Protein AF-A0A0R3SJE9-F1 (afdb_monomer)

Solvent-accessible surface area (backbone atoms only — not comparable to full-atom values): 6445 Å² total; per-residue (Å²): 118,67,57,82,80,42,75,89,44,60,69,58,53,52,50,39,55,51,46,15,50,55,32,12,55,52,20,33,54,51,42,52,53,50,43,70,71,65,71,45,53,69,60,53,43,53,51,35,49,54,50,26,53,52,27,48,53,49,35,61,57,28,70,79,47,93,50,67,68,53,42,44,52,28,37,28,50,28,20,18,32,50,45,16,38,56,62,44,50,51,54,40,49,34,64,77,47,60,92,53,60,55,68,58,55,49,50,52,51,55,52,70,72,57,69,79,79,76,88,124

Secondary structure (DSSP, 8-state):
-GGGT-TT-HHHHHHHHHHHHHHHHHHHHHHHHHHHHH--HHHHHHHHHHHHHHHHHHHHHHTT-S-HHHHHHHHHHHHHHHHHHHHHHHHHHHHHHTTS-HHHHHHHHHHHH-------

Nearest PDB structures (foldseek):
  8uby-assembly1_A  TM=9.483E-01  e=3.283E-06  Homo sapiens
  8qcz-assembly1_A  TM=9.633E-01  e=2.548E-05  Homo sapiens
  7ckr-assembly1_A  TM=8.232E-01  e=2.765E+00  Homo sapiens

Organism: Hymenolepis diminuta (NCBI:txid6216)

Foldseek 3Di:
DLCVVPVPPVVLVVVLVVLLQVLLVVLQVVLVVVCVVVVCLVVSLVVLVVQLVVLVVQLVVCSPDPDVVSNSVSSSSNSNSVSNNVVSVLVSQPVVPPPDDSVVSVVVVVVVVDDPPPPD

Structure (mmCIF, N/CA/C/O backbone):
data_AF-A0A0R3SJE9-F1
#
_entry.id   AF-A0A0R3SJE9-F1
#
loop_
_atom_site.group_PDB
_atom_site.id
_atom_site.type_symbol
_atom_site.label_atom_id
_atom_site.label_alt_id
_atom_site.label_comp_id
_atom_site.label_asym_id
_atom_site.label_entity_id
_atom_site.label_seq_id
_atom_site.pdbx_PDB_ins_code
_atom_site.Cartn_x
_atom_site.Cartn_y
_atom_site.Cartn_z
_atom_site.occupancy
_atom_site.B_iso_or_equiv
_atom_site.auth_seq_id
_atom_site.auth_comp_id
_atom_site.auth_asym_id
_atom_site.auth_atom_id
_atom_site.pdbx_PDB_model_num
ATOM 1 N N . MET A 1 1 ? 16.509 -4.679 -7.186 1.00 54.94 1 MET A N 1
ATOM 2 C CA . MET A 1 1 ? 16.059 -5.865 -7.954 1.00 54.94 1 MET A CA 1
ATOM 3 C C . MET A 1 1 ? 15.939 -5.559 -9.452 1.00 54.94 1 MET A C 1
ATOM 5 O O . MET A 1 1 ? 16.558 -6.267 -10.232 1.00 54.94 1 MET A O 1
ATOM 9 N N . VAL A 1 2 ? 15.273 -4.466 -9.854 1.00 61.16 2 VAL A N 1
ATOM 10 C CA . VAL A 1 2 ? 15.113 -4.049 -11.271 1.00 61.16 2 VAL A CA 1
ATOM 11 C C . VAL A 1 2 ? 16.439 -3.729 -11.993 1.00 61.16 2 VAL A C 1
ATOM 13 O O . VAL A 1 2 ? 16.586 -4.036 -13.169 1.00 61.16 2 VAL A O 1
ATOM 16 N N . ILE A 1 3 ? 17.452 -3.217 -11.280 1.00 61.28 3 ILE A N 1
ATOM 17 C CA . ILE A 1 3 ? 18.780 -2.869 -11.841 1.00 61.28 3 ILE A CA 1
ATOM 18 C C . ILE A 1 3 ? 19.491 -4.075 -12.491 1.00 61.28 3 ILE A C 1
ATOM 20 O O . ILE A 1 3 ? 20.260 -3.897 -13.428 1.00 61.28 3 ILE A O 1
ATOM 24 N N . LYS A 1 4 ? 19.210 -5.311 -12.044 1.00 60.31 4 LYS A N 1
ATOM 25 C CA . LYS A 1 4 ? 19.783 -6.528 -12.650 1.00 60.31 4 LYS A CA 1
ATOM 26 C C . LYS A 1 4 ? 19.213 -6.835 -14.042 1.00 60.31 4 LYS A C 1
ATOM 28 O O . LYS A 1 4 ? 19.877 -7.517 -14.811 1.00 60.31 4 LYS A O 1
ATOM 33 N N . PHE A 1 5 ? 18.012 -6.344 -14.347 1.00 60.97 5 PHE A N 1
ATOM 34 C CA . PHE A 1 5 ? 17.335 -6.559 -15.627 1.00 60.97 5 PHE A CA 1
ATOM 35 C C . PHE A 1 5 ? 17.536 -5.385 -16.603 1.00 60.97 5 PHE A C 1
ATOM 37 O O . PHE A 1 5 ? 17.547 -5.607 -17.808 1.00 60.97 5 PHE A O 1
ATOM 44 N N . PHE A 1 6 ? 17.772 -4.162 -16.101 1.00 63.16 6 PHE A N 1
ATOM 45 C CA . PHE A 1 6 ? 17.991 -2.955 -16.918 1.00 63.16 6 PHE A CA 1
ATOM 46 C C . PHE A 1 6 ? 19.225 -2.154 -16.444 1.00 63.16 6 PHE A C 1
ATOM 48 O O . PHE A 1 6 ? 19.085 -1.131 -15.771 1.00 63.16 6 PHE A O 1
ATOM 55 N N . PRO A 1 7 ? 20.454 -2.601 -16.768 1.00 58.75 7 PRO A N 1
ATOM 56 C CA . PRO A 1 7 ? 21.685 -2.016 -16.224 1.00 58.75 7 PRO A CA 1
ATOM 57 C C . PRO A 1 7 ? 22.015 -0.604 -16.746 1.00 58.75 7 PRO A C 1
ATOM 59 O O . PRO A 1 7 ? 22.692 0.145 -16.045 1.00 58.75 7 PRO A O 1
ATOM 62 N N . ASN A 1 8 ? 21.512 -0.216 -17.926 1.00 62.59 8 ASN A N 1
ATOM 63 C CA . ASN A 1 8 ? 21.771 1.098 -18.541 1.00 62.59 8 ASN A CA 1
ATOM 64 C C . ASN A 1 8 ? 20.764 2.197 -18.146 1.00 62.59 8 ASN A C 1
ATOM 66 O O . ASN A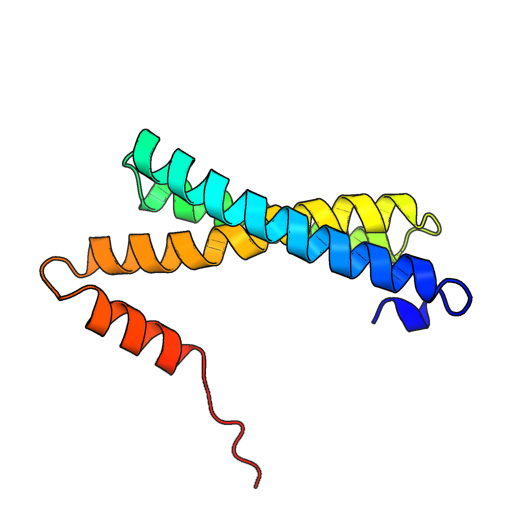 1 8 ? 20.972 3.355 -18.492 1.00 62.59 8 ASN A O 1
ATOM 70 N N . ASP A 1 9 ? 19.705 1.866 -17.398 1.00 66.06 9 ASP A N 1
ATOM 71 C CA . ASP A 1 9 ? 18.568 2.761 -17.119 1.00 66.06 9 ASP A CA 1
ATOM 72 C C . ASP A 1 9 ? 18.461 3.172 -15.638 1.00 66.06 9 ASP A C 1
ATOM 74 O O . ASP A 1 9 ? 17.374 3.345 -15.084 1.00 66.06 9 ASP A O 1
ATOM 78 N N . GLN A 1 10 ? 19.597 3.354 -14.958 1.00 67.88 10 GLN A N 1
ATOM 79 C CA . GLN A 1 10 ? 19.620 3.646 -13.515 1.00 67.88 10 GLN A CA 1
ATOM 80 C C . GLN A 1 10 ? 18.820 4.902 -13.127 1.00 67.88 10 GLN A C 1
ATOM 82 O O . GLN A 1 10 ? 18.142 4.905 -12.099 1.00 67.88 10 GLN A O 1
ATOM 87 N N . VAL A 1 11 ? 18.839 5.943 -13.968 1.00 75.50 11 VAL A N 1
ATOM 88 C CA . VAL A 1 11 ? 18.075 7.183 -13.739 1.00 75.50 11 VAL A CA 1
ATOM 89 C C . VAL A 1 11 ? 16.567 6.916 -13.790 1.00 75.50 11 VAL A C 1
ATOM 91 O O . VAL A 1 11 ? 15.829 7.361 -12.912 1.00 75.50 11 VAL A O 1
ATOM 94 N N . ASN A 1 12 ? 16.1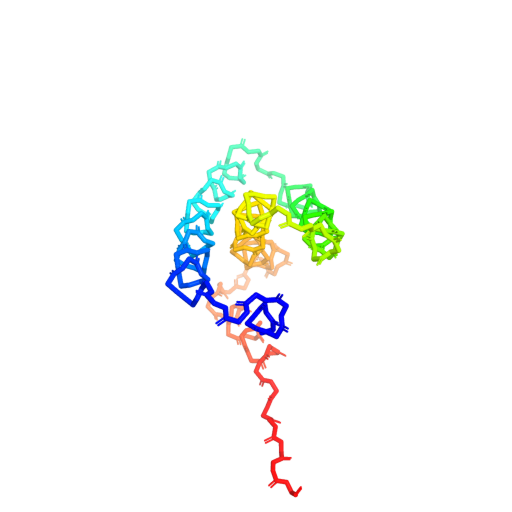06 6.129 -14.766 1.00 77.25 12 ASN A N 1
ATOM 95 C CA . ASN A 1 12 ? 14.695 5.771 -14.917 1.00 77.25 12 ASN A CA 1
ATOM 96 C C . ASN A 1 12 ? 14.206 4.872 -13.772 1.00 77.25 12 ASN A C 1
ATOM 98 O O . ASN A 1 12 ? 13.081 5.027 -13.299 1.00 77.25 12 ASN A O 1
ATOM 102 N N . ILE A 1 13 ? 15.065 3.987 -13.257 1.00 80.62 13 ILE A N 1
ATOM 103 C CA . ILE A 1 13 ? 14.761 3.154 -12.083 1.00 80.62 13 ILE A CA 1
ATOM 104 C C . ILE A 1 13 ? 14.550 4.015 -10.829 1.00 80.62 13 ILE A C 1
ATOM 106 O O . ILE A 1 13 ? 13.631 3.745 -10.052 1.00 80.62 13 ILE A O 1
ATOM 110 N N . GLY A 1 14 ? 15.346 5.074 -10.651 1.00 84.69 14 GLY A N 1
ATOM 111 C CA . GLY A 1 14 ? 15.139 6.051 -9.579 1.00 84.69 14 GLY A CA 1
ATOM 112 C C . GLY A 1 14 ? 13.771 6.734 -9.672 1.00 84.69 14 GLY A C 1
ATOM 113 O O . GLY A 1 14 ? 13.040 6.798 -8.682 1.00 84.69 14 GLY A O 1
ATOM 114 N N . TRP A 1 15 ? 13.381 7.165 -10.875 1.00 88.19 15 TRP A N 1
ATOM 115 C CA . TRP A 1 15 ? 12.070 7.777 -11.119 1.00 88.19 15 TRP A CA 1
ATOM 116 C C . TRP A 1 15 ? 10.895 6.822 -10.900 1.00 88.19 15 TRP A C 1
ATOM 118 O O . TRP A 1 15 ? 9.866 7.252 -10.385 1.00 88.19 15 TRP A O 1
ATOM 128 N N . ILE A 1 16 ? 11.041 5.534 -11.229 1.00 89.31 16 ILE A N 1
ATOM 129 C CA . ILE A 1 16 ? 10.026 4.508 -10.935 1.00 89.31 16 ILE A CA 1
ATOM 130 C C . ILE A 1 16 ? 9.787 4.408 -9.424 1.00 89.31 16 ILE A C 1
ATOM 132 O O . ILE A 1 16 ? 8.641 4.440 -8.976 1.00 89.31 16 ILE A O 1
ATOM 136 N N . GLY A 1 17 ? 10.862 4.326 -8.633 1.00 89.19 17 GLY A N 1
ATOM 137 C CA . GLY A 1 17 ? 10.763 4.287 -7.173 1.00 89.19 17 GLY A CA 1
ATOM 138 C C . GLY A 1 17 ? 10.139 5.562 -6.603 1.00 89.19 17 GLY A C 1
ATOM 139 O O . GLY A 1 17 ? 9.251 5.495 -5.756 1.00 89.19 17 GLY A O 1
ATOM 140 N N . PHE A 1 18 ? 10.533 6.727 -7.119 1.00 90.94 18 PHE A N 1
ATOM 141 C CA . PHE A 1 18 ? 9.932 8.002 -6.728 1.00 90.94 18 PHE A CA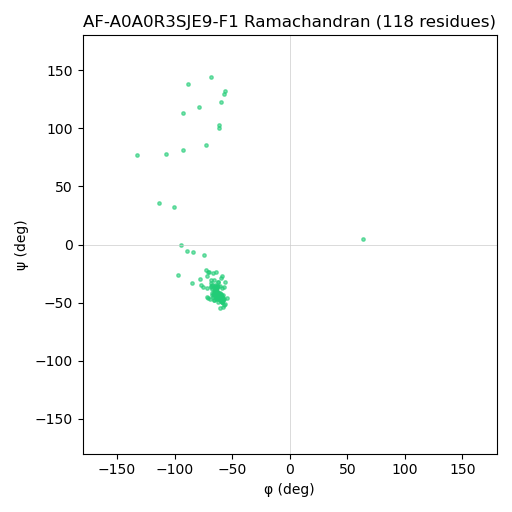 1
ATOM 142 C C . PHE A 1 18 ? 8.425 8.055 -7.039 1.00 90.94 18 PHE A C 1
ATOM 144 O O . PHE A 1 18 ? 7.625 8.409 -6.172 1.00 90.94 18 PHE A O 1
ATOM 151 N N . ALA A 1 19 ? 8.015 7.642 -8.241 1.00 92.25 19 ALA A N 1
ATOM 152 C CA . ALA A 1 19 ? 6.609 7.596 -8.640 1.00 92.25 19 ALA A CA 1
ATOM 153 C C . ALA A 1 19 ? 5.788 6.618 -7.779 1.00 92.25 19 ALA A C 1
ATOM 155 O O . ALA A 1 19 ? 4.649 6.922 -7.414 1.00 92.25 19 ALA A O 1
ATOM 156 N N . MET A 1 20 ? 6.369 5.477 -7.396 1.00 93.31 20 MET A N 1
ATOM 157 C CA . MET A 1 20 ? 5.759 4.532 -6.453 1.00 93.31 20 MET A CA 1
ATOM 158 C C . MET A 1 20 ? 5.492 5.186 -5.088 1.00 93.31 20 MET A C 1
ATOM 160 O O . MET A 1 20 ? 4.409 5.022 -4.535 1.00 93.31 20 MET A O 1
ATOM 164 N N . VAL A 1 21 ? 6.437 5.965 -4.555 1.00 93.44 21 VAL A N 1
ATOM 165 C CA . VAL A 1 21 ? 6.255 6.647 -3.261 1.00 93.44 21 VAL A CA 1
ATOM 166 C C . VAL A 1 21 ? 5.152 7.703 -3.343 1.00 93.44 21 VAL A C 1
ATOM 168 O O . VAL A 1 21 ? 4.257 7.719 -2.500 1.00 93.44 21 VAL A O 1
ATOM 171 N N . ILE A 1 22 ? 5.170 8.557 -4.372 1.00 95.06 22 ILE A N 1
ATOM 172 C CA . ILE A 1 22 ? 4.151 9.605 -4.544 1.00 95.06 22 ILE A CA 1
ATOM 173 C C . ILE A 1 22 ? 2.757 8.997 -4.732 1.00 95.06 22 ILE A C 1
ATOM 175 O O . ILE A 1 22 ? 1.801 9.432 -4.092 1.00 95.06 22 ILE A O 1
ATOM 179 N N . SER A 1 23 ? 2.635 7.970 -5.572 1.00 93.69 23 SER A N 1
ATOM 180 C CA . SER A 1 23 ? 1.362 7.263 -5.755 1.00 93.69 23 SER A CA 1
ATOM 181 C C . SER A 1 23 ? 0.889 6.577 -4.474 1.00 93.69 23 SER A C 1
ATOM 183 O O . SER A 1 23 ? -0.305 6.616 -4.184 1.00 93.69 23 SER A O 1
ATOM 185 N N . GLY A 1 24 ? 1.806 6.034 -3.671 1.00 92.75 24 GLY A N 1
ATOM 186 C CA . GLY A 1 24 ? 1.495 5.473 -2.362 1.00 92.75 24 GLY A CA 1
ATOM 187 C C . GLY A 1 24 ? 0.935 6.498 -1.380 1.00 92.75 24 GLY A C 1
ATOM 188 O O . GLY A 1 24 ? -0.084 6.230 -0.746 1.00 92.75 24 GLY A O 1
ATOM 189 N N . LEU A 1 25 ? 1.516 7.701 -1.318 1.00 93.31 25 LEU A N 1
ATOM 190 C CA . LEU A 1 25 ? 0.994 8.796 -0.488 1.00 93.31 25 LEU A CA 1
ATOM 191 C C . LEU A 1 25 ? -0.442 9.169 -0.878 1.00 93.31 25 LEU A C 1
ATOM 193 O O . LEU A 1 25 ? -1.310 9.314 -0.016 1.00 93.31 25 LEU A O 1
ATOM 197 N N . VAL A 1 26 ? -0.708 9.283 -2.182 1.00 93.62 26 VAL A N 1
ATOM 198 C CA . VAL A 1 26 ? -2.063 9.544 -2.690 1.00 93.62 26 VAL A CA 1
ATOM 199 C C . VAL A 1 26 ? -3.000 8.382 -2.345 1.00 93.62 26 VAL A C 1
ATOM 201 O O . VAL A 1 26 ? -4.125 8.618 -1.907 1.00 93.62 26 VAL A O 1
ATOM 204 N N . GLY A 1 27 ? -2.531 7.140 -2.476 1.00 90.00 27 GLY A N 1
ATOM 205 C CA . GLY A 1 27 ? -3.272 5.929 -2.124 1.00 90.00 27 GLY A CA 1
ATOM 206 C C . GLY A 1 27 ? -3.713 5.895 -0.665 1.00 90.00 27 GLY A C 1
ATOM 207 O O . GLY A 1 27 ? -4.878 5.611 -0.392 1.00 90.00 27 GLY A O 1
ATOM 208 N N . SER A 1 28 ? -2.836 6.269 0.269 1.00 89.44 28 SER A N 1
ATOM 209 C CA . SER A 1 28 ? -3.161 6.354 1.699 1.00 89.44 28 SER A CA 1
ATOM 210 C C . SER A 1 28 ? -4.246 7.391 1.998 1.00 89.44 28 SER A C 1
ATOM 212 O O . SER A 1 28 ? -5.169 7.109 2.762 1.00 89.44 28 SER A O 1
ATOM 214 N N . ILE A 1 29 ? -4.194 8.563 1.355 1.00 91.38 29 ILE A N 1
ATOM 215 C CA . ILE A 1 29 ? -5.226 9.600 1.515 1.00 91.38 29 ILE A CA 1
ATOM 216 C C . ILE A 1 29 ? -6.564 9.111 0.951 1.00 91.38 29 ILE A C 1
ATOM 218 O O . ILE A 1 29 ? -7.601 9.222 1.608 1.00 91.38 29 ILE A O 1
ATOM 222 N N . VAL A 1 30 ? -6.553 8.553 -0.263 1.00 90.38 30 VAL A N 1
ATOM 223 C CA . VAL A 1 30 ? -7.767 8.052 -0.921 1.00 90.38 30 VAL A CA 1
ATOM 224 C C . VAL A 1 30 ? -8.393 6.915 -0.115 1.00 90.38 30 VAL A C 1
ATOM 226 O O . VAL A 1 30 ? -9.610 6.912 0.068 1.00 90.38 30 VAL A O 1
ATOM 229 N N . ALA A 1 31 ? -7.584 5.997 0.412 1.00 87.62 31 ALA A N 1
ATOM 230 C CA . ALA A 1 31 ? -8.041 4.906 1.264 1.00 87.62 31 ALA A CA 1
ATOM 231 C C . ALA A 1 31 ? -8.783 5.425 2.507 1.00 87.62 31 ALA A C 1
ATOM 233 O O . ALA A 1 31 ? -9.912 4.998 2.748 1.00 87.62 31 ALA A O 1
ATOM 234 N N . GLY A 1 32 ? -8.224 6.409 3.222 1.00 86.75 32 GLY A N 1
ATOM 235 C CA . GLY A 1 32 ? -8.887 7.027 4.378 1.00 86.75 32 GLY A CA 1
ATOM 236 C C . GLY A 1 32 ? -10.194 7.746 4.013 1.00 86.75 32 GLY A C 1
ATOM 237 O O . GLY A 1 32 ? -11.205 7.621 4.706 1.00 86.75 32 GLY A O 1
ATOM 238 N N . VAL A 1 33 ? -10.233 8.449 2.873 1.00 88.69 33 VAL A N 1
ATOM 239 C CA . VAL A 1 33 ? -11.465 9.105 2.391 1.00 88.69 33 VAL A CA 1
ATOM 240 C C . VAL A 1 33 ? -12.545 8.081 2.028 1.00 88.69 33 VAL A C 1
ATOM 242 O O . VAL A 1 33 ? -13.715 8.279 2.371 1.00 88.69 33 VAL A O 1
ATOM 245 N N . ILE A 1 34 ? -12.179 6.994 1.341 1.00 87.56 34 ILE A N 1
ATOM 246 C CA . ILE A 1 34 ? -13.105 5.908 0.988 1.00 87.56 34 ILE A CA 1
ATOM 247 C C . ILE A 1 34 ? -13.629 5.239 2.256 1.00 87.56 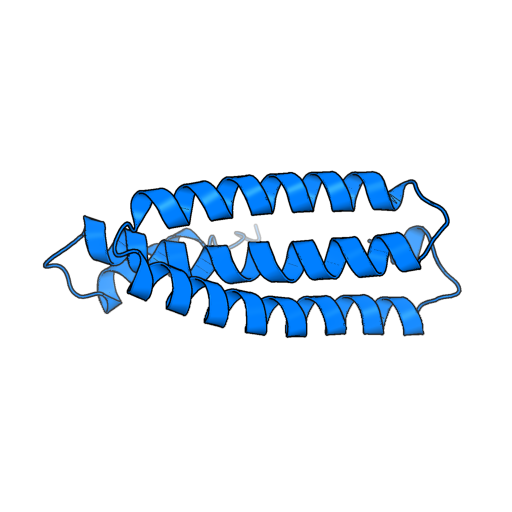34 ILE A C 1
ATOM 249 O O . ILE A 1 34 ? -14.838 5.038 2.383 1.00 87.56 34 ILE A O 1
ATOM 253 N N . LEU A 1 35 ? -12.749 4.938 3.207 1.00 85.94 35 LEU A N 1
ATOM 254 C CA . LEU A 1 35 ? -13.108 4.307 4.469 1.00 85.94 35 LEU A CA 1
ATOM 255 C C . LEU A 1 35 ? -14.123 5.157 5.243 1.00 85.94 35 LEU A C 1
ATOM 257 O O . LEU A 1 35 ? -15.210 4.670 5.559 1.00 85.94 35 LEU A O 1
ATOM 261 N N . LYS A 1 36 ? -13.842 6.457 5.400 1.00 84.50 36 LYS A N 1
ATOM 262 C CA . LYS A 1 36 ? -14.746 7.421 6.044 1.00 84.50 36 LYS A CA 1
ATOM 263 C C . LYS A 1 36 ? -16.106 7.528 5.350 1.00 84.50 36 LYS A C 1
ATOM 265 O O . LYS A 1 36 ? -17.120 7.707 6.017 1.00 84.50 36 LYS A O 1
ATOM 270 N N . LYS A 1 37 ? -16.147 7.448 4.014 1.00 84.94 37 LYS A N 1
ATOM 271 C CA . LYS A 1 37 ? -17.408 7.510 3.255 1.00 84.94 37 LYS A CA 1
ATOM 272 C C . LYS A 1 37 ? -18.225 6.226 3.334 1.00 84.94 37 LYS A C 1
ATOM 274 O O . LYS A 1 37 ? -19.449 6.299 3.324 1.00 84.94 37 LYS A O 1
ATOM 279 N N . THR A 1 38 ? -17.564 5.073 3.354 1.00 83.69 38 THR A N 1
ATOM 280 C CA . THR A 1 38 ? -18.250 3.776 3.307 1.00 83.69 38 THR A CA 1
ATOM 281 C C . THR A 1 38 ? -18.689 3.337 4.703 1.00 83.69 38 THR A C 1
ATOM 283 O O . THR A 1 38 ? -19.706 2.662 4.830 1.00 83.69 38 THR A O 1
ATOM 286 N N . GLY A 1 39 ? -17.924 3.683 5.747 1.00 80.00 39 GLY A N 1
ATOM 287 C CA . GLY A 1 39 ? -18.169 3.259 7.134 1.00 80.00 39 GLY A CA 1
ATOM 288 C C . GLY A 1 39 ? -18.060 1.743 7.357 1.00 80.00 39 GLY A C 1
ATOM 289 O O . GLY A 1 39 ? -18.342 1.248 8.440 1.00 80.00 39 GLY A O 1
ATOM 290 N N . GLN A 1 40 ? -17.673 0.982 6.329 1.00 83.81 40 GLN A N 1
ATOM 291 C CA . GLN A 1 40 ? -17.593 -0.477 6.346 1.00 83.81 40 GLN A CA 1
ATOM 292 C C . GLN A 1 40 ? -16.132 -0.923 6.378 1.00 83.81 40 GLN A C 1
ATOM 294 O O . GLN A 1 40 ? -15.578 -1.356 5.363 1.00 83.81 40 GLN A O 1
ATOM 299 N N . TYR A 1 41 ? -15.516 -0.836 7.558 1.00 84.44 41 TYR A N 1
ATOM 300 C CA . TYR A 1 41 ? -14.079 -1.060 7.732 1.00 84.44 41 TYR A CA 1
ATOM 301 C C . TYR A 1 41 ? -13.593 -2.402 7.185 1.00 84.44 41 TYR A C 1
ATOM 303 O O . TYR A 1 41 ? -12.644 -2.460 6.403 1.00 84.44 41 TYR A O 1
ATOM 311 N N . ARG A 1 42 ? -14.315 -3.482 7.495 1.00 84.00 42 ARG A N 1
ATOM 312 C CA . ARG A 1 42 ? -13.981 -4.831 7.025 1.00 84.00 42 ARG A CA 1
ATOM 313 C C . ARG A 1 42 ? -14.001 -4.956 5.499 1.00 84.00 42 ARG A C 1
ATOM 315 O O . ARG A 1 42 ? -13.125 -5.603 4.933 1.00 84.00 42 ARG A O 1
ATOM 322 N N . LEU A 1 43 ? -15.003 -4.380 4.832 1.00 86.50 43 LEU A N 1
ATOM 323 C CA . LEU A 1 43 ? -15.172 -4.537 3.384 1.00 86.50 43 LEU A CA 1
ATOM 324 C C . LEU A 1 43 ? -14.085 -3.777 2.628 1.00 86.50 43 LEU A C 1
ATOM 326 O O . LEU A 1 43 ? -13.462 -4.338 1.728 1.00 86.50 43 LEU A O 1
ATOM 330 N N . VAL A 1 44 ? -13.824 -2.530 3.028 1.00 88.62 44 VAL A N 1
ATOM 331 C CA . VAL A 1 44 ? -12.780 -1.696 2.417 1.00 88.62 44 VAL A CA 1
ATOM 332 C C . VAL A 1 44 ? -11.404 -2.329 2.623 1.00 88.62 44 VAL A C 1
ATOM 334 O O . VAL A 1 44 ? -10.639 -2.439 1.666 1.00 88.62 44 VAL A O 1
ATOM 337 N N . PHE A 1 45 ? -11.119 -2.831 3.829 1.00 87.81 45 PHE A N 1
ATOM 338 C CA . PHE A 1 45 ? -9.869 -3.526 4.132 1.00 87.81 45 PHE A CA 1
ATOM 339 C C . PHE A 1 45 ? -9.655 -4.763 3.245 1.00 87.81 45 PHE A C 1
ATOM 341 O O . PHE A 1 45 ? -8.612 -4.899 2.606 1.00 87.81 45 PHE A O 1
ATOM 348 N N . VAL A 1 46 ? -10.662 -5.638 3.139 1.00 89.81 46 VAL A N 1
ATOM 349 C CA . VAL A 1 46 ? -10.585 -6.850 2.306 1.00 89.81 46 VAL A CA 1
ATOM 350 C C . VAL A 1 46 ? -10.457 -6.505 0.818 1.00 89.81 46 VAL A C 1
ATOM 352 O O . VAL A 1 46 ? -9.673 -7.134 0.110 1.00 89.81 46 VAL A O 1
ATOM 355 N N . ALA A 1 47 ? -11.174 -5.489 0.332 1.00 90.88 47 ALA A N 1
ATOM 356 C CA . ALA A 1 47 ? -11.074 -5.050 -1.058 1.00 90.88 47 ALA A CA 1
ATOM 357 C C . ALA A 1 47 ? -9.662 -4.543 -1.398 1.00 90.88 47 ALA A C 1
ATOM 359 O O . ALA A 1 47 ? -9.061 -5.002 -2.371 1.00 90.88 47 ALA A O 1
ATOM 360 N N . PHE A 1 48 ? -9.100 -3.653 -0.575 1.00 90.94 48 PHE A N 1
ATOM 361 C CA . PHE A 1 48 ? -7.731 -3.157 -0.759 1.00 90.94 48 PHE A CA 1
ATOM 362 C C . PHE A 1 48 ? -6.691 -4.274 -0.644 1.00 90.94 48 PHE A C 1
ATOM 364 O O . PHE A 1 48 ? -5.729 -4.284 -1.413 1.00 90.94 48 PHE A O 1
ATOM 371 N N . TYR A 1 49 ? -6.909 -5.251 0.241 1.00 90.50 49 TYR A N 1
ATOM 372 C CA . TYR A 1 49 ? -6.055 -6.430 0.330 1.00 90.50 49 TYR A CA 1
ATOM 373 C C . TYR A 1 49 ? -6.007 -7.188 -1.004 1.00 90.50 49 TYR A C 1
ATOM 375 O O . TYR A 1 49 ? -4.926 -7.366 -1.566 1.00 90.50 49 TYR A O 1
ATOM 383 N N . PHE A 1 50 ? -7.161 -7.548 -1.577 1.00 93.25 50 PHE A N 1
ATOM 384 C CA . PHE A 1 50 ? -7.205 -8.237 -2.872 1.00 93.25 50 PHE A CA 1
ATOM 385 C C . PHE A 1 50 ? -6.580 -7.411 -4.003 1.00 93.25 50 PHE A C 1
ATOM 387 O O . PHE A 1 50 ? -5.818 -7.954 -4.806 1.00 93.25 50 PHE A O 1
ATOM 394 N N . LEU A 1 51 ? -6.842 -6.101 -4.056 1.00 93.00 51 LEU A N 1
ATOM 395 C CA . LEU A 1 51 ? -6.254 -5.223 -5.075 1.00 93.00 51 LEU A CA 1
ATOM 396 C C . LEU A 1 51 ? -4.729 -5.110 -4.937 1.00 93.00 51 LEU A C 1
ATOM 398 O O . LEU A 1 51 ? -4.030 -5.062 -5.954 1.00 93.00 51 LEU A O 1
ATOM 402 N N . SER A 1 52 ? -4.193 -5.123 -3.714 1.00 91.38 52 SER A N 1
ATOM 403 C CA . SER A 1 52 ? -2.742 -5.111 -3.494 1.00 91.38 52 SER A CA 1
ATOM 404 C C . SER A 1 52 ? -2.081 -6.409 -3.973 1.00 91.38 52 SER A C 1
ATOM 406 O O . SER A 1 52 ? -1.067 -6.348 -4.668 1.00 91.38 52 SER A O 1
ATOM 408 N N . VAL A 1 53 ? -2.699 -7.570 -3.720 1.00 92.81 53 VAL A N 1
ATOM 409 C CA . VAL A 1 53 ? -2.223 -8.870 -4.226 1.00 92.81 53 VAL A CA 1
ATOM 410 C C . VAL A 1 53 ? -2.235 -8.901 -5.756 1.00 92.81 53 VAL A C 1
ATOM 412 O O . VAL A 1 53 ? -1.236 -9.276 -6.369 1.00 92.81 53 VAL A O 1
ATOM 415 N N . ILE A 1 54 ? -3.322 -8.445 -6.389 1.00 94.19 54 ILE A N 1
ATOM 416 C CA . ILE A 1 54 ? -3.418 -8.362 -7.857 1.00 94.19 54 ILE A CA 1
ATOM 417 C C . ILE A 1 54 ? -2.320 -7.453 -8.423 1.00 94.19 54 ILE A C 1
ATOM 419 O O . ILE A 1 54 ? -1.666 -7.810 -9.403 1.00 94.19 54 ILE A O 1
ATOM 423 N N . SER A 1 55 ? -2.083 -6.303 -7.791 1.00 91.94 55 SER A N 1
ATOM 424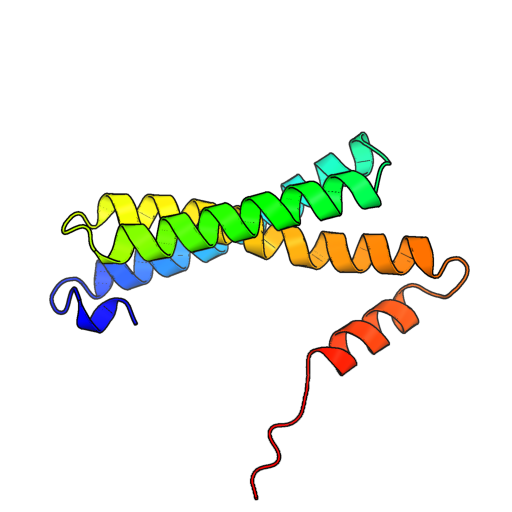 C CA . SER A 1 55 ? -1.047 -5.354 -8.216 1.00 91.94 55 SER A CA 1
ATOM 425 C C . SER A 1 55 ? 0.357 -5.941 -8.074 1.00 91.94 55 SER A C 1
ATOM 427 O O . SER A 1 55 ? 1.206 -5.726 -8.938 1.00 91.94 55 SER A O 1
ATOM 429 N N . TRP A 1 56 ? 0.593 -6.742 -7.033 1.00 92.06 56 TRP A N 1
ATOM 430 C CA . TRP A 1 56 ? 1.853 -7.456 -6.838 1.00 92.06 56 TRP A CA 1
ATOM 431 C C . TRP A 1 56 ? 2.075 -8.537 -7.901 1.00 92.06 56 TRP A C 1
ATOM 433 O O . TRP A 1 56 ? 3.155 -8.611 -8.490 1.00 92.06 56 TRP A O 1
ATOM 443 N N . CYS A 1 57 ? 1.041 -9.312 -8.235 1.00 92.50 57 CYS A N 1
ATOM 444 C CA . CYS A 1 57 ? 1.092 -10.260 -9.350 1.00 92.50 57 CYS A CA 1
ATOM 445 C C . CYS A 1 57 ? 1.341 -9.556 -10.695 1.00 92.50 57 CYS A C 1
ATOM 447 O O . CYS A 1 57 ? 2.157 -10.024 -11.490 1.00 92.50 57 CYS A O 1
ATOM 449 N N . ALA A 1 58 ? 0.688 -8.416 -10.941 1.00 91.19 58 ALA A N 1
ATOM 450 C CA . ALA A 1 58 ? 0.882 -7.622 -12.154 1.00 91.19 58 ALA A CA 1
ATOM 451 C C . ALA A 1 58 ? 2.315 -7.078 -12.260 1.00 91.19 58 ALA A C 1
ATOM 453 O O . ALA A 1 58 ? 2.923 -7.151 -13.329 1.00 91.19 58 ALA A O 1
ATOM 454 N N . PHE A 1 59 ? 2.885 -6.595 -11.153 1.00 89.81 59 PHE A N 1
ATOM 455 C CA . PHE A 1 59 ? 4.285 -6.181 -11.094 1.00 89.81 59 PHE A CA 1
ATOM 456 C C . PHE A 1 59 ? 5.238 -7.347 -11.387 1.00 89.81 59 PHE A C 1
ATOM 458 O O . PHE A 1 59 ? 6.146 -7.204 -12.206 1.00 89.81 59 PHE A O 1
ATOM 465 N N . MET A 1 60 ? 4.998 -8.517 -10.789 1.00 88.06 60 MET A N 1
ATOM 466 C CA . MET A 1 60 ? 5.808 -9.711 -11.044 1.00 88.06 60 MET A CA 1
ATOM 467 C C . MET A 1 60 ? 5.772 -10.112 -12.527 1.00 88.06 60 MET A C 1
ATOM 469 O O . MET A 1 60 ? 6.811 -10.408 -13.113 1.00 88.06 60 MET A O 1
ATOM 473 N N . GLY A 1 61 ? 4.596 -10.065 -13.160 1.00 87.31 61 GLY A N 1
ATOM 474 C CA . GLY A 1 61 ? 4.454 -10.293 -14.601 1.00 87.31 61 GLY A CA 1
ATOM 475 C C . GLY A 1 61 ? 5.168 -9.232 -15.444 1.00 87.31 61 GLY A C 1
ATOM 476 O O . GLY A 1 61 ? 5.792 -9.556 -16.454 1.00 87.31 61 GLY A O 1
ATOM 477 N N . SER A 1 62 ? 5.149 -7.972 -15.002 1.00 87.00 62 SER A N 1
ATOM 478 C CA . SER A 1 62 ? 5.813 -6.865 -15.694 1.00 87.00 62 SER A CA 1
ATOM 479 C C . SER A 1 62 ? 7.335 -6.999 -15.749 1.00 87.00 62 SER A C 1
ATOM 481 O O . SER A 1 62 ? 7.938 -6.414 -16.647 1.00 87.00 62 SER A O 1
ATOM 483 N N . LEU A 1 63 ? 7.962 -7.745 -14.835 1.00 83.12 63 LEU A N 1
ATOM 484 C CA . LEU A 1 63 ? 9.414 -7.969 -14.847 1.00 83.12 63 LEU A CA 1
ATOM 485 C C . LEU A 1 63 ? 9.884 -8.797 -16.051 1.00 83.12 63 LEU A C 1
ATO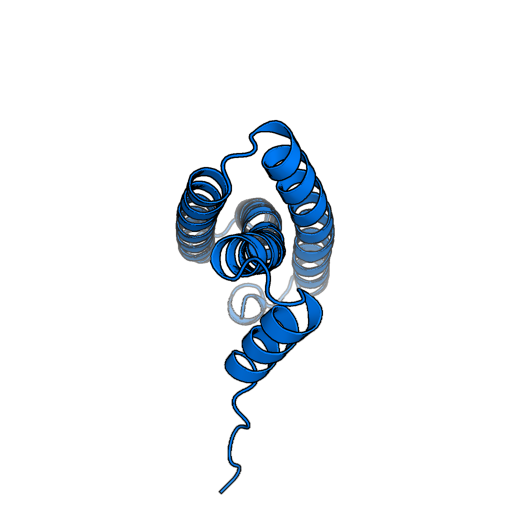M 487 O O . LEU A 1 63 ? 11.037 -8.674 -16.454 1.00 83.12 63 LEU A O 1
ATOM 491 N N . TYR A 1 64 ? 9.004 -9.610 -16.641 1.00 82.44 64 TYR A N 1
ATOM 492 C CA . TYR A 1 64 ? 9.308 -10.396 -17.843 1.00 82.44 64 TYR A CA 1
ATOM 493 C C . TYR A 1 64 ? 9.119 -9.603 -19.144 1.00 82.44 64 TYR A C 1
ATOM 495 O O . TYR A 1 64 ? 9.433 -10.103 -20.224 1.00 82.44 64 TYR A O 1
ATOM 503 N N . SER A 1 65 ? 8.596 -8.377 -19.063 1.00 78.12 65 SER A N 1
ATOM 504 C CA . SER A 1 65 ? 8.379 -7.513 -20.221 1.00 78.12 65 SER A CA 1
ATOM 505 C C . SER A 1 65 ? 9.622 -6.660 -20.510 1.00 78.12 65 SER A C 1
ATOM 507 O O . SER A 1 65 ? 10.196 -6.092 -19.581 1.00 78.12 65 SER A O 1
ATOM 509 N N . PRO A 1 66 ? 10.022 -6.487 -21.784 1.00 73.62 66 PRO A N 1
ATOM 510 C CA . PRO A 1 66 ? 11.150 -5.627 -22.150 1.00 73.62 66 PRO A CA 1
ATOM 511 C C . PRO A 1 66 ? 10.822 -4.124 -22.063 1.00 73.62 66 PRO A C 1
ATOM 513 O O . PRO A 1 66 ? 11.716 -3.291 -22.196 1.00 73.62 66 PRO A O 1
ATOM 516 N N . TYR A 1 67 ? 9.552 -3.752 -21.861 1.00 80.69 67 TYR A N 1
ATOM 517 C CA . TYR A 1 67 ? 9.102 -2.359 -21.873 1.00 80.69 67 TYR A CA 1
ATOM 518 C C . TYR A 1 67 ? 9.098 -1.735 -20.472 1.00 80.69 67 TYR A C 1
ATOM 520 O O . TYR A 1 67 ? 8.244 -2.049 -19.638 1.00 80.69 67 TYR A O 1
ATOM 528 N N . ILE A 1 68 ? 9.981 -0.756 -20.246 1.00 81.06 68 ILE A N 1
ATOM 529 C CA . ILE A 1 68 ? 10.102 -0.038 -18.965 1.00 81.06 68 ILE A CA 1
ATOM 530 C C . ILE A 1 68 ? 8.811 0.695 -18.554 1.00 81.06 68 ILE A C 1
ATOM 532 O O . ILE A 1 68 ? 8.506 0.814 -17.369 1.00 81.06 68 ILE A O 1
ATOM 536 N N . SER A 1 69 ? 7.999 1.124 -19.525 1.00 83.50 69 SER A N 1
ATOM 537 C CA . SER A 1 69 ? 6.714 1.790 -19.282 1.00 83.50 69 SER A CA 1
ATOM 538 C C . SER A 1 69 ? 5.706 0.898 -18.548 1.00 83.50 69 SER A C 1
ATOM 540 O O . SER A 1 69 ? 4.918 1.398 -17.747 1.00 83.50 69 SER A O 1
ATOM 542 N N . VAL A 1 70 ? 5.741 -0.421 -18.772 1.00 86.31 70 VAL A N 1
ATOM 543 C CA . VAL A 1 70 ? 4.842 -1.375 -18.094 1.00 86.31 70 VAL A CA 1
ATOM 544 C C . VAL A 1 70 ? 5.236 -1.518 -16.622 1.00 86.31 70 VAL A C 1
ATOM 546 O O . VAL A 1 70 ? 4.373 -1.546 -15.742 1.00 86.31 70 VAL A O 1
ATOM 549 N N . ILE A 1 71 ? 6.543 -1.497 -16.341 1.00 87.88 71 ILE A N 1
ATOM 550 C CA . ILE A 1 71 ? 7.075 -1.505 -14.973 1.00 87.88 71 ILE A CA 1
ATOM 551 C C . ILE A 1 71 ? 6.678 -0.212 -14.258 1.00 87.88 71 ILE A C 1
ATOM 553 O O . ILE A 1 71 ? 6.239 -0.253 -13.113 1.00 87.88 71 ILE A O 1
ATOM 557 N N . PHE A 1 72 ? 6.757 0.929 -14.946 1.00 88.56 72 PHE A N 1
ATOM 558 C CA . PHE A 1 72 ? 6.346 2.223 -14.400 1.00 88.56 72 PHE A CA 1
ATOM 559 C C . PHE A 1 72 ? 4.874 2.214 -13.957 1.00 88.56 72 PHE A C 1
ATOM 561 O O . PHE A 1 72 ? 4.554 2.595 -12.832 1.00 88.56 72 PHE A O 1
ATOM 568 N N . PHE A 1 73 ? 3.977 1.713 -14.812 1.00 90.31 73 PHE A N 1
ATOM 569 C CA . PHE A 1 73 ? 2.548 1.648 -14.508 1.00 90.31 73 PHE A CA 1
ATOM 570 C C . PHE A 1 73 ? 2.230 0.669 -13.368 1.00 90.31 73 PHE A C 1
ATOM 572 O O . PHE A 1 73 ? 1.492 1.007 -12.442 1.00 90.31 73 PHE A O 1
ATOM 579 N N . THR A 1 74 ? 2.816 -0.530 -13.396 1.00 92.12 74 THR A N 1
ATOM 580 C CA . THR A 1 74 ? 2.577 -1.539 -12.352 1.00 92.12 74 THR A CA 1
ATOM 581 C C . THR A 1 74 ? 3.162 -1.138 -11.000 1.00 92.12 74 THR A C 1
ATOM 583 O O . THR A 1 74 ? 2.541 -1.418 -9.979 1.00 92.12 74 THR A O 1
ATOM 586 N N . MET A 1 75 ? 4.286 -0.416 -10.964 1.00 91.62 75 MET A N 1
ATOM 587 C CA . MET A 1 75 ? 4.857 0.133 -9.727 1.00 91.62 75 MET A CA 1
ATOM 588 C C . MET A 1 75 ? 4.002 1.250 -9.126 1.00 91.62 75 MET A C 1
ATOM 590 O O . MET A 1 75 ? 3.872 1.311 -7.906 1.00 91.62 75 MET A O 1
ATOM 594 N N . ILE A 1 76 ? 3.384 2.100 -9.952 1.00 93.12 76 ILE A N 1
ATOM 595 C CA . ILE A 1 76 ? 2.423 3.110 -9.479 1.00 93.12 76 ILE A CA 1
ATOM 596 C C . ILE A 1 76 ? 1.197 2.439 -8.858 1.00 93.12 76 ILE A C 1
ATOM 598 O O . ILE A 1 76 ? 0.781 2.809 -7.762 1.00 93.12 76 ILE A O 1
ATOM 602 N N . LEU A 1 77 ? 0.629 1.437 -9.536 1.00 92.69 77 LEU A N 1
ATOM 603 C CA . LEU A 1 77 ? -0.505 0.683 -8.995 1.00 92.69 77 LEU A CA 1
ATOM 604 C C . LEU A 1 77 ? -0.128 -0.024 -7.694 1.00 92.69 77 LEU A C 1
ATOM 606 O O . LEU A 1 77 ? -0.864 0.059 -6.711 1.00 92.69 77 LEU A O 1
ATOM 610 N N . LEU A 1 78 ? 1.039 -0.670 -7.671 1.00 92.38 78 LEU A N 1
ATOM 611 C CA . LEU A 1 78 ? 1.544 -1.328 -6.477 1.00 92.38 78 LEU A CA 1
ATOM 612 C C . LEU A 1 78 ? 1.694 -0.333 -5.323 1.00 92.38 78 LEU A C 1
ATOM 614 O O . LEU A 1 78 ? 1.167 -0.593 -4.246 1.00 92.38 78 LEU A O 1
ATOM 618 N N . GLY A 1 79 ? 2.344 0.811 -5.554 1.00 91.56 79 GLY A N 1
ATOM 619 C CA . GLY A 1 79 ? 2.511 1.867 -4.556 1.00 91.56 79 GLY A CA 1
ATOM 620 C C . GLY A 1 79 ? 1.172 2.343 -4.000 1.00 91.56 79 GLY A C 1
ATOM 621 O O . GLY A 1 79 ? 0.967 2.321 -2.788 1.00 91.56 79 GLY A O 1
ATOM 622 N N . PHE A 1 80 ? 0.229 2.681 -4.881 1.00 91.88 80 PHE A N 1
ATOM 623 C CA . PHE A 1 80 ? -1.098 3.162 -4.500 1.00 91.88 80 PHE A CA 1
ATOM 624 C C . PHE A 1 80 ? -1.855 2.174 -3.595 1.00 91.88 80 PHE A C 1
ATOM 626 O O . PHE A 1 80 ? -2.320 2.550 -2.517 1.00 91.88 80 PHE A O 1
ATOM 633 N N . PHE A 1 81 ? -1.971 0.904 -4.000 1.00 90.31 81 PHE A N 1
ATOM 634 C CA . PHE A 1 81 ? -2.758 -0.077 -3.243 1.00 90.31 81 PHE A CA 1
ATOM 635 C C . PHE A 1 81 ? -2.034 -0.599 -2.001 1.00 90.31 81 PHE A C 1
ATOM 637 O O . PHE A 1 81 ? -2.675 -0.828 -0.975 1.00 90.31 81 PHE A O 1
ATOM 644 N N . GLN A 1 82 ? -0.711 -0.755 -2.058 1.00 88.94 82 GLN A N 1
ATOM 645 C CA . GLN A 1 82 ? 0.075 -1.259 -0.934 1.00 88.94 82 GLN A CA 1
ATOM 646 C C . GLN A 1 82 ? 0.180 -0.225 0.196 1.00 88.94 82 GLN A C 1
ATOM 648 O O . GLN A 1 82 ? -0.037 -0.569 1.357 1.00 88.94 82 GLN A O 1
ATOM 653 N N . SER A 1 83 ? 0.464 1.044 -0.114 1.00 88.50 83 SER A N 1
ATOM 654 C CA . SER A 1 83 ? 0.541 2.101 0.907 1.00 88.50 83 SER A CA 1
ATOM 655 C C . SER A 1 83 ? -0.829 2.478 1.469 1.00 88.50 83 SER A C 1
ATOM 657 O O . SER A 1 83 ? -0.916 2.897 2.621 1.00 88.50 83 SER A O 1
ATOM 659 N N . GLY A 1 84 ? -1.905 2.308 0.693 1.00 82.94 84 GLY A N 1
ATOM 660 C CA . GLY A 1 84 ? -3.275 2.473 1.183 1.00 82.94 84 GLY A CA 1
ATOM 661 C C . GLY A 1 84 ? -3.706 1.392 2.176 1.00 82.94 84 GLY A C 1
ATOM 662 O O . GLY A 1 84 ? -4.477 1.674 3.085 1.00 82.94 84 GLY A O 1
ATOM 663 N N . PHE A 1 85 ? -3.179 0.173 2.056 1.00 85.56 85 PHE A N 1
ATOM 664 C CA . PHE A 1 85 ? -3.559 -0.958 2.906 1.00 85.56 85 PHE A CA 1
ATOM 665 C C . PHE A 1 85 ? -3.131 -0.803 4.375 1.00 85.56 85 PHE A C 1
ATOM 667 O O .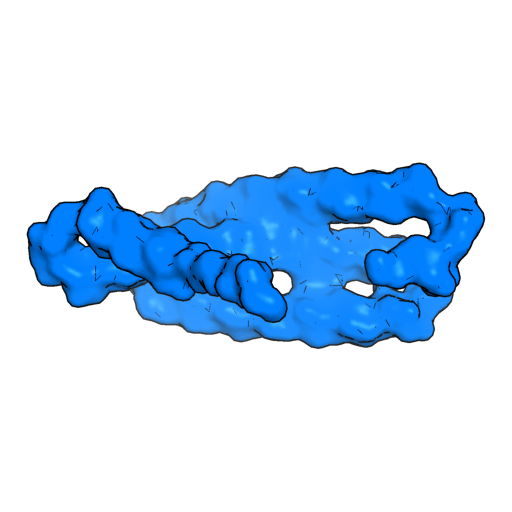 PHE A 1 85 ? -3.880 -1.159 5.282 1.00 85.56 85 PHE A O 1
ATOM 674 N N . LEU A 1 86 ? -1.942 -0.246 4.618 1.00 85.12 86 LEU A N 1
ATOM 675 C CA . LEU A 1 86 ? -1.380 -0.090 5.961 1.00 85.12 86 LEU A CA 1
ATOM 676 C C . LEU A 1 86 ? -2.247 0.783 6.898 1.00 85.12 86 LEU A C 1
ATOM 678 O O . LEU A 1 86 ? -2.640 0.273 7.947 1.00 85.12 86 LEU A O 1
ATOM 682 N N . PRO A 1 87 ? -2.622 2.035 6.554 1.00 84.88 87 PRO A N 1
ATOM 683 C CA . PRO A 1 87 ? -3.494 2.852 7.402 1.00 84.88 87 PRO A CA 1
ATOM 684 C C . PRO A 1 87 ? -4.889 2.237 7.586 1.00 84.88 87 PRO A C 1
ATOM 686 O O . PRO A 1 87 ? -5.421 2.282 8.691 1.00 84.88 87 PRO A O 1
ATOM 689 N N . LEU A 1 88 ? -5.444 1.572 6.561 1.00 87.94 88 LEU A N 1
ATOM 690 C CA . LEU A 1 88 ? -6.714 0.840 6.689 1.00 87.94 88 LEU A CA 1
ATOM 691 C C . LEU A 1 88 ? -6.634 -0.277 7.740 1.00 87.94 88 LEU A C 1
ATOM 693 O O . LEU A 1 88 ? -7.617 -0.539 8.427 1.00 87.94 88 LEU A O 1
ATOM 697 N N . GLY A 1 89 ? -5.481 -0.941 7.861 1.00 86.69 89 GLY A N 1
ATOM 698 C CA . GLY A 1 89 ? -5.244 -1.964 8.878 1.00 86.69 89 GLY A CA 1
ATOM 699 C C . GLY A 1 89 ? -5.238 -1.399 10.297 1.00 86.69 89 GLY A C 1
ATOM 700 O O . GLY A 1 89 ? -5.843 -2.002 11.180 1.00 86.69 89 GLY A O 1
ATOM 701 N N . PHE A 1 90 ? -4.618 -0.232 10.506 1.00 87.69 90 PHE A N 1
ATOM 702 C CA . PHE A 1 90 ? -4.654 0.463 11.799 1.00 87.69 90 PHE A CA 1
ATOM 703 C C . PHE A 1 90 ? -6.074 0.900 12.167 1.00 87.69 90 PHE A C 1
ATOM 705 O O . PHE A 1 90 ? -6.512 0.635 13.284 1.00 87.69 90 PHE A O 1
ATOM 712 N N . GLU A 1 91 ? -6.815 1.492 11.226 1.00 87.12 91 GLU A N 1
ATOM 713 C CA . GLU A 1 91 ? -8.206 1.897 11.466 1.00 87.12 91 GLU A CA 1
ATOM 714 C C . GLU A 1 91 ? -9.118 0.690 11.736 1.00 87.12 91 GLU A C 1
ATOM 716 O O . GLU A 1 91 ? -9.914 0.7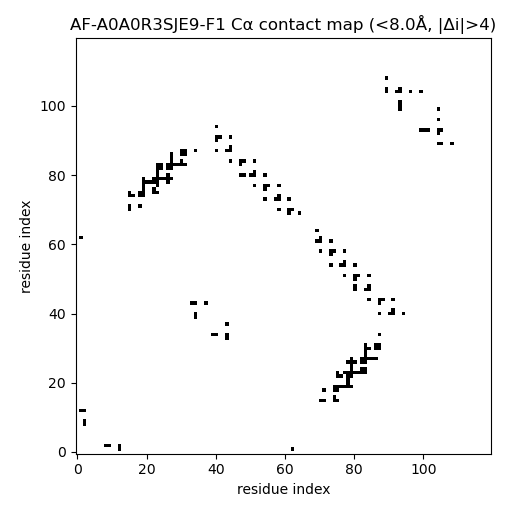09 12.672 1.00 87.12 91 GLU A O 1
ATOM 721 N N . TYR A 1 92 ? -8.976 -0.400 10.974 1.00 87.81 92 TYR A N 1
ATOM 722 C CA . TYR A 1 92 ? -9.746 -1.621 11.219 1.00 87.81 92 TYR A CA 1
ATOM 723 C C . TYR A 1 92 ? -9.396 -2.272 12.563 1.00 87.81 92 TYR A C 1
ATOM 725 O O . TYR A 1 92 ? -10.285 -2.772 13.251 1.00 87.81 92 TYR A O 1
ATOM 733 N N . ALA A 1 93 ? -8.121 -2.263 12.957 1.00 86.25 93 ALA A N 1
ATOM 734 C CA . ALA A 1 93 ? -7.694 -2.782 14.249 1.00 86.25 93 ALA A CA 1
ATOM 735 C C . ALA A 1 93 ? -8.252 -1.952 15.412 1.00 86.25 93 ALA A C 1
ATOM 737 O O . ALA A 1 93 ? -8.740 -2.525 16.383 1.00 86.25 93 ALA A O 1
ATOM 738 N N . ALA A 1 94 ? -8.226 -0.622 15.302 1.00 86.62 94 ALA A N 1
ATOM 739 C CA . ALA A 1 94 ? -8.837 0.265 16.286 1.00 86.62 94 ALA A CA 1
ATOM 740 C C . ALA A 1 94 ? -10.332 -0.056 16.462 1.00 86.62 94 ALA A C 1
ATOM 742 O O . ALA A 1 94 ? -10.774 -0.283 17.590 1.00 86.62 94 ALA A O 1
ATOM 743 N N . GLU A 1 95 ? -11.062 -0.209 15.351 1.00 86.75 95 GLU A N 1
ATOM 744 C CA . GLU A 1 95 ? -12.494 -0.536 15.334 1.00 86.75 95 GLU A CA 1
ATOM 745 C C . GLU A 1 95 ? -12.810 -1.858 16.056 1.00 86.75 95 GLU A C 1
ATOM 747 O O . GLU A 1 95 ? -13.721 -1.916 16.882 1.00 86.75 95 GLU A O 1
ATOM 752 N N . ILE A 1 96 ? -12.044 -2.930 15.806 1.00 87.50 96 ILE A N 1
ATOM 753 C CA . ILE A 1 96 ? -12.282 -4.230 16.467 1.00 87.50 96 ILE A CA 1
ATOM 754 C C . ILE A 1 96 ? -11.881 -4.239 17.949 1.00 87.50 96 ILE A C 1
ATOM 756 O O . ILE A 1 96 ? -12.357 -5.092 18.698 1.00 87.50 96 ILE A O 1
ATOM 760 N N . THR A 1 97 ? -10.994 -3.333 18.371 1.00 87.00 97 THR A N 1
ATOM 761 C CA . THR A 1 97 ? -10.522 -3.233 19.763 1.00 87.00 97 THR A CA 1
ATOM 762 C C . THR A 1 97 ? -11.306 -2.231 20.609 1.00 87.00 97 THR A C 1
ATOM 764 O O . THR A 1 97 ? -11.007 -2.080 21.792 1.00 87.00 97 THR A O 1
ATOM 767 N N . TYR A 1 98 ? -12.308 -1.551 20.048 1.00 83.50 98 TYR A N 1
ATOM 768 C CA . TYR A 1 98 ? -13.078 -0.544 20.776 1.00 83.50 98 TYR A CA 1
ATOM 769 C C . TYR A 1 98 ? -13.711 -1.126 22.063 1.00 83.50 98 TYR A C 1
ATOM 771 O O . TYR A 1 98 ? -14.323 -2.198 22.001 1.00 83.50 98 TYR A O 1
ATOM 779 N N . PRO A 1 99 ? -13.598 -0.455 23.235 1.00 86.31 99 PRO A N 1
ATOM 780 C CA . PRO A 1 99 ? -13.164 0.933 23.461 1.00 86.31 99 PRO A CA 1
ATOM 781 C C . PRO A 1 99 ? -11.704 1.108 23.941 1.00 86.31 99 PRO A C 1
ATOM 783 O O . PRO A 1 99 ? -11.424 2.012 24.727 1.00 86.31 99 PRO A O 1
ATOM 786 N N . ILE A 1 100 ? -10.767 0.247 23.530 1.00 85.50 100 ILE A N 1
ATOM 787 C CA . ILE A 1 100 ? -9.338 0.399 23.864 1.00 85.50 100 ILE A CA 1
ATOM 788 C C . ILE A 1 100 ? -8.749 1.630 23.148 1.00 85.50 100 ILE A C 1
ATOM 790 O O . ILE A 1 100 ? -9.115 1.928 22.013 1.00 85.50 100 ILE A O 1
ATOM 794 N N . GLU A 1 101 ? -7.827 2.344 23.805 1.00 83.94 101 GLU A N 1
ATOM 795 C CA . GLU A 1 101 ? -7.126 3.491 23.216 1.00 83.94 101 GLU A CA 1
ATOM 796 C C . GLU A 1 101 ? -6.386 3.112 21.920 1.00 83.94 101 GLU A C 1
ATOM 798 O O . GLU A 1 101 ? -5.568 2.189 21.897 1.00 83.94 101 GLU A O 1
ATOM 803 N N . GLU A 1 102 ? -6.597 3.888 20.852 1.00 83.38 102 GLU A N 1
ATOM 804 C CA . GLU A 1 102 ? -5.991 3.666 19.527 1.00 83.38 102 GLU A CA 1
ATOM 805 C C . GLU A 1 102 ? -4.455 3.610 19.567 1.00 83.38 102 GLU A C 1
ATOM 807 O O . GLU A 1 102 ? -3.823 2.880 18.794 1.00 83.38 102 GLU A O 1
ATOM 812 N N . GLY A 1 103 ? -3.848 4.365 20.491 1.00 82.50 103 GLY A N 1
ATOM 813 C CA . GLY A 1 103 ? -2.403 4.394 20.702 1.00 82.50 103 GLY A CA 1
ATOM 814 C C . GLY A 1 103 ? -1.846 3.050 21.174 1.00 82.50 103 GLY A C 1
ATOM 815 O O . GLY A 1 103 ? -0.786 2.632 20.703 1.00 82.50 103 GLY A O 1
ATOM 816 N N . LEU A 1 104 ? -2.578 2.330 22.032 1.00 85.81 104 LEU A N 1
ATOM 817 C CA . LEU A 1 104 ? -2.176 1.000 22.490 1.00 85.81 104 LEU A CA 1
ATOM 818 C C . LEU A 1 104 ? -2.270 -0.015 21.345 1.00 85.81 104 LEU A C 1
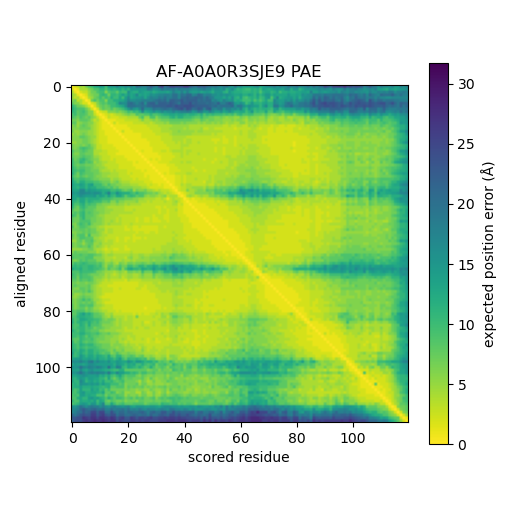ATOM 820 O O . LEU A 1 104 ? -1.311 -0.744 21.089 1.00 85.81 104 LEU A O 1
ATOM 824 N N . THR A 1 105 ? -3.385 -0.014 20.610 1.00 83.88 105 THR A N 1
ATOM 825 C CA . THR A 1 105 ? -3.606 -0.900 19.455 1.00 83.88 105 THR A CA 1
ATOM 826 C C . THR A 1 105 ? -2.542 -0.694 18.374 1.00 83.88 105 THR A C 1
ATOM 828 O O . THR A 1 105 ? -1.949 -1.657 17.879 1.00 83.88 105 THR A O 1
ATOM 831 N N . SER A 1 106 ? -2.221 0.563 18.061 1.00 83.94 106 SER A N 1
ATOM 832 C CA . SER A 1 106 ? -1.180 0.916 17.088 1.00 83.94 106 SER A CA 1
ATOM 833 C C . SER A 1 106 ? 0.227 0.559 17.576 1.00 83.94 106 SER A C 1
ATOM 835 O O . SER A 1 106 ? 1.069 0.130 16.783 1.00 83.94 106 SER A O 1
ATOM 837 N N . GLY A 1 107 ? 0.487 0.700 18.879 1.00 83.31 107 GLY A N 1
ATOM 838 C CA . GLY A 1 107 ? 1.742 0.289 19.508 1.00 83.31 107 GLY A CA 1
ATOM 839 C C . GLY A 1 107 ? 1.977 -1.216 19.394 1.00 83.31 107 GLY A C 1
ATOM 840 O O . GLY A 1 107 ? 3.047 -1.639 18.951 1.00 83.31 107 GLY A O 1
ATOM 841 N N . VAL A 1 108 ? 0.964 -2.029 19.703 1.00 85.25 108 VAL A N 1
ATOM 842 C CA . VAL A 1 108 ? 1.031 -3.494 19.558 1.00 85.25 108 VAL A CA 1
ATOM 843 C C . VAL A 1 108 ? 1.247 -3.896 18.097 1.00 85.25 108 VAL A C 1
ATOM 845 O O . VAL A 1 108 ? 2.122 -4.715 17.819 1.00 85.25 108 VAL A O 1
ATOM 848 N N . LEU A 1 109 ? 0.523 -3.287 17.152 1.00 85.69 109 LEU A N 1
ATOM 849 C CA . LEU A 1 109 ? 0.690 -3.551 15.718 1.00 85.69 109 LEU A CA 1
ATOM 850 C C . LEU A 1 109 ? 2.108 -3.241 15.224 1.00 85.69 109 LEU A C 1
ATOM 852 O O . LEU A 1 109 ? 2.733 -4.091 14.589 1.00 85.69 109 LEU A O 1
ATOM 856 N N . ASN A 1 110 ? 2.650 -2.067 15.552 1.00 87.25 110 ASN A N 1
ATOM 857 C CA . ASN A 1 110 ? 4.015 -1.709 15.156 1.00 87.25 110 ASN A CA 1
ATOM 858 C C . ASN A 1 110 ? 5.064 -2.630 15.792 1.00 87.25 110 ASN A C 1
ATOM 860 O O . ASN A 1 110 ? 6.015 -3.022 15.119 1.00 87.25 110 ASN A O 1
ATOM 864 N N . THR A 1 111 ? 4.860 -3.030 17.049 1.00 85.88 111 THR A N 1
ATOM 865 C CA . THR A 1 111 ? 5.752 -3.978 17.738 1.00 85.88 111 THR A CA 1
ATOM 866 C C . THR A 1 111 ? 5.701 -5.358 17.081 1.00 85.88 111 THR A C 1
ATOM 868 O O . THR A 1 111 ? 6.734 -5.991 16.901 1.00 85.88 111 THR A O 1
ATOM 871 N N . SER A 1 112 ? 4.518 -5.811 16.654 1.00 83.19 112 SER A N 1
ATOM 872 C CA . SER A 1 112 ? 4.365 -7.088 15.944 1.00 83.19 112 SER A CA 1
ATOM 873 C C . SER A 1 112 ? 5.041 -7.100 14.568 1.00 83.19 112 SER A C 1
ATOM 875 O O . SER A 1 112 ? 5.509 -8.145 14.122 1.00 83.19 112 SER A O 1
ATOM 877 N N . ALA A 1 113 ? 5.116 -5.943 13.902 1.00 81.94 113 ALA A N 1
ATOM 878 C CA . ALA A 1 113 ? 5.785 -5.799 12.613 1.00 81.94 113 ALA A CA 1
ATOM 879 C C . ALA A 1 113 ? 7.315 -5.724 12.750 1.00 81.94 113 ALA A C 1
ATOM 881 O O . ALA A 1 113 ? 8.039 -6.137 11.844 1.00 81.94 113 ALA A O 1
ATOM 882 N N . GLN A 1 114 ? 7.812 -5.200 13.872 1.00 81.62 114 GLN A N 1
ATOM 883 C CA . GLN A 1 114 ? 9.238 -5.077 14.158 1.00 81.62 114 GLN A CA 1
ATOM 884 C C . GLN A 1 114 ? 9.730 -6.303 14.927 1.00 81.62 114 GLN A C 1
ATOM 886 O O . GLN A 1 114 ? 9.888 -6.274 16.143 1.00 81.62 114 GLN A O 1
ATOM 891 N N . VAL A 1 115 ? 10.007 -7.388 14.203 1.00 76.38 115 VAL A N 1
ATOM 892 C CA . VAL A 1 115 ? 10.804 -8.491 14.753 1.00 76.38 115 VAL A CA 1
ATOM 893 C C . VAL A 1 115 ? 12.273 -8.064 14.692 1.00 76.38 115 VAL A C 1
ATOM 895 O O . VAL A 1 115 ? 12.766 -7.818 13.588 1.00 76.38 115 VAL A O 1
ATOM 898 N N . PRO A 1 116 ? 12.991 -7.955 15.825 1.00 69.12 116 PRO A N 1
ATOM 899 C CA . PRO A 1 116 ? 14.431 -7.762 15.788 1.00 69.12 116 PRO A CA 1
ATOM 900 C C . PRO A 1 116 ? 15.029 -8.962 15.059 1.00 69.12 116 PRO A C 1
ATOM 902 O O . PRO A 1 116 ? 14.810 -10.104 15.467 1.00 69.12 116 PRO A O 1
ATOM 905 N N . SER A 1 117 ? 15.760 -8.726 13.972 1.00 61.91 117 SER A N 1
ATOM 906 C CA . SER A 1 117 ? 16.697 -9.728 13.483 1.00 61.91 117 SER A CA 1
ATOM 907 C C . SER A 1 117 ? 17.704 -9.929 14.608 1.00 61.91 117 SER A C 1
ATOM 909 O O . SER A 1 117 ? 18.513 -9.043 14.878 1.00 61.91 117 SER A O 1
ATOM 911 N N . GLY A 1 118 ? 17.568 -11.029 15.348 1.00 59.62 118 GLY A N 1
ATOM 912 C CA . GLY A 1 118 ? 18.613 -11.475 16.251 1.00 59.62 118 GLY A CA 1
ATOM 913 C C . GLY A 1 118 ? 19.836 -11.755 15.394 1.00 59.62 118 GLY A C 1
ATOM 914 O O . GLY A 1 118 ? 19.869 -12.768 14.703 1.00 59.62 118 GLY A O 1
ATOM 915 N N . ASP A 1 119 ? 20.770 -10.811 15.372 1.00 60.03 119 ASP A N 1
ATOM 916 C CA . ASP A 1 119 ? 22.130 -11.062 14.922 1.00 60.03 119 ASP A CA 1
ATOM 917 C C . ASP A 1 119 ? 22.805 -11.895 16.025 1.00 60.03 119 ASP A C 1
ATOM 919 O O . ASP A 1 119 ? 23.407 -11.342 16.947 1.00 60.03 119 ASP A O 1
ATOM 923 N N . ASP A 1 120 ? 22.618 -13.215 15.940 1.00 48.69 120 ASP A N 1
ATOM 924 C CA . ASP A 1 120 ? 23.587 -14.228 16.381 1.00 48.69 120 ASP A CA 1
ATOM 925 C C . ASP A 1 120 ? 24.342 -14.749 15.144 1.00 48.69 120 ASP A C 1
ATOM 927 O O . ASP A 1 120 ? 23.671 -15.120 14.147 1.00 48.69 120 ASP A O 1
#

Radius of gyration: 17.15 Å; Cα contacts (8 Å, |Δi|>4): 109; chains: 1; bounding box: 42×24×46 Å

InterPro domains:
  IPR011701 Major facilitator superfamily [PF07690] (13-114)
  IPR020846 Major facilitator superfamily domain [PS50850] (1-120)
  IPR036259 MFS transporter superfamily [G3DSA:1.20.1250.20] (5-118)
  IPR036259 MFS transporter superfamily [SSF103473] (9-115)
  IPR049680 Choline/ethanolamine transporter FLVCR1-2/SLC49-like [PTHR10924] (3-115)

pLDDT: mean 84.0, std 9.73, range [48.69, 95.06]

Mean predicted aligned error: 7.05 Å

Sequence (120 aa):
MVIKFFPNDQVNIGWIGFAMVISGLVGSIVAGVILKKTGQYRLVFVAFYFLSVISWCAFMGSLYSPYISVIFFTMILLGFFQSGFLPLGFEYAAEITYPIEEGLTSGVLNTSAQVPSGDD